Protein AF-A0A9D4MGV6-F1 (afdb_monomer)

pLDDT: mean 70.55, std 18.0, range [31.19, 94.94]

Structure (mmCIF, N/CA/C/O backbone):
data_AF-A0A9D4MGV6-F1
#
_entry.id   AF-A0A9D4MGV6-F1
#
loop_
_atom_site.group_PDB
_atom_site.id
_atom_site.type_symbol
_atom_site.label_atom_id
_atom_site.label_alt_id
_atom_site.label_comp_id
_atom_site.label_asym_id
_atom_site.label_entity_id
_atom_site.label_seq_id
_atom_site.pdbx_PDB_ins_code
_atom_site.Cartn_x
_atom_site.Cartn_y
_atom_site.Cartn_z
_atom_site.occupancy
_atom_site.B_iso_or_equiv
_atom_site.auth_seq_id
_atom_site.auth_comp_id
_atom_site.auth_asym_id
_atom_site.auth_atom_id
_atom_site.pdbx_PDB_model_num
ATOM 1 N N . MET A 1 1 ? -5.895 -4.744 8.479 1.00 83.25 1 MET A N 1
ATOM 2 C CA . MET A 1 1 ? -5.224 -5.079 7.199 1.00 83.25 1 MET A CA 1
ATOM 3 C C . MET A 1 1 ? -6.054 -5.942 6.259 1.00 83.25 1 MET A C 1
ATOM 5 O O . MET A 1 1 ? -6.381 -5.429 5.203 1.00 83.25 1 MET A O 1
ATOM 9 N N . LYS A 1 2 ? -6.455 -7.181 6.602 1.00 88.44 2 LYS A N 1
ATOM 10 C CA . LYS A 1 2 ? -7.258 -8.040 5.694 1.00 88.44 2 LYS A CA 1
ATOM 11 C C . LYS A 1 2 ? -8.475 -7.319 5.088 1.00 88.44 2 LYS A C 1
ATOM 13 O O . LYS A 1 2 ? -8.672 -7.366 3.886 1.00 88.44 2 LYS A O 1
ATOM 18 N N . ASN A 1 3 ? -9.222 -6.587 5.915 1.00 90.06 3 ASN A N 1
ATOM 19 C CA . ASN A 1 3 ? -10.383 -5.804 5.486 1.00 90.06 3 ASN A CA 1
ATOM 20 C C . ASN A 1 3 ? -10.059 -4.737 4.421 1.00 90.06 3 ASN A C 1
ATOM 22 O O . ASN A 1 3 ? -10.822 -4.549 3.489 1.00 90.06 3 ASN A O 1
ATOM 26 N N . ILE A 1 4 ? -8.911 -4.067 4.545 1.00 90.00 4 ILE A N 1
ATOM 27 C CA . ILE A 1 4 ? -8.467 -3.021 3.610 1.00 90.00 4 ILE A CA 1
ATOM 28 C C . ILE A 1 4 ? -8.072 -3.632 2.268 1.00 90.00 4 ILE A C 1
ATOM 30 O O . ILE A 1 4 ? -8.418 -3.100 1.223 1.00 90.00 4 ILE A O 1
ATOM 34 N N . VAL A 1 5 ? -7.380 -4.775 2.295 1.00 89.50 5 VAL A N 1
ATOM 35 C CA . VAL A 1 5 ? -7.014 -5.502 1.071 1.00 89.50 5 VAL A CA 1
ATOM 36 C C . VAL A 1 5 ? -8.263 -5.949 0.312 1.00 89.50 5 VAL A C 1
ATOM 38 O O . VAL A 1 5 ? -8.299 -5.848 -0.908 1.00 89.50 5 VAL A O 1
ATOM 41 N N . LEU A 1 6 ? -9.296 -6.399 1.028 1.00 90.19 6 LEU A N 1
ATOM 42 C CA . LEU A 1 6 ? -10.570 -6.785 0.420 1.00 90.19 6 LEU A CA 1
ATOM 43 C C . LEU A 1 6 ? -11.286 -5.579 -0.195 1.00 90.19 6 LEU A C 1
ATOM 45 O O . LEU A 1 6 ? -11.680 -5.651 -1.352 1.00 90.19 6 LEU A O 1
ATOM 49 N N . TRP A 1 7 ? -11.329 -4.445 0.511 1.00 89.12 7 TRP A N 1
ATOM 50 C CA . TRP A 1 7 ? -11.841 -3.187 -0.038 1.00 89.12 7 TRP A CA 1
ATOM 51 C C . TRP A 1 7 ? -11.097 -2.728 -1.299 1.00 89.12 7 TRP A C 1
ATOM 53 O O . TRP A 1 7 ? -11.722 -2.257 -2.248 1.00 89.12 7 TRP A O 1
ATOM 63 N N . LEU A 1 8 ? -9.771 -2.867 -1.337 1.00 90.25 8 LEU A N 1
ATOM 64 C CA . LEU A 1 8 ? -8.985 -2.552 -2.531 1.00 90.25 8 LEU A CA 1
ATOM 65 C C . LEU A 1 8 ? -9.336 -3.476 -3.697 1.00 90.25 8 LEU A C 1
ATOM 67 O O . LEU A 1 8 ? -9.525 -2.992 -4.810 1.00 90.25 8 LEU A O 1
ATOM 71 N N . ALA A 1 9 ? -9.422 -4.782 -3.443 1.00 89.06 9 ALA A N 1
ATOM 72 C CA . ALA A 1 9 ? -9.726 -5.780 -4.464 1.00 89.06 9 ALA A CA 1
ATOM 73 C C . ALA A 1 9 ? -11.148 -5.640 -5.027 1.00 89.06 9 ALA A C 1
ATOM 75 O O . ALA A 1 9 ? -11.365 -5.921 -6.199 1.00 89.06 9 ALA A O 1
ATOM 76 N N . GLU A 1 10 ? -12.104 -5.202 -4.211 1.00 87.44 10 GLU A N 1
ATOM 77 C CA . GLU A 1 10 ? -13.498 -5.028 -4.623 1.00 87.44 10 GLU A CA 1
ATOM 78 C C . GLU A 1 10 ? -13.711 -3.757 -5.456 1.00 87.44 10 GLU A C 1
ATOM 80 O O . GLU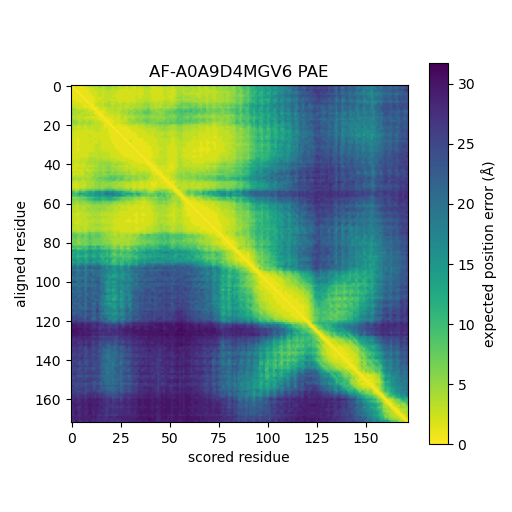 A 1 10 ? -14.436 -3.777 -6.447 1.00 87.44 10 GLU A O 1
ATOM 85 N N . ASN A 1 11 ? -13.035 -2.659 -5.103 1.00 86.44 11 ASN A N 1
ATOM 86 C CA . ASN A 1 11 ? -13.198 -1.375 -5.793 1.00 86.44 11 ASN A CA 1
ATOM 87 C C . ASN A 1 11 ? -12.374 -1.240 -7.082 1.00 86.44 11 ASN A C 1
ATOM 89 O O . ASN A 1 11 ? -12.546 -0.267 -7.816 1.00 86.44 11 ASN A O 1
ATOM 93 N N . ASN A 1 12 ? -11.460 -2.171 -7.363 1.00 89.38 12 ASN A N 1
ATOM 94 C CA . ASN A 1 12 ? -10.532 -2.065 -8.485 1.00 89.38 12 ASN A CA 1
ATOM 95 C C . ASN A 1 12 ? -10.566 -3.316 -9.361 1.00 89.38 12 ASN A C 1
ATOM 97 O O . ASN A 1 12 ? -10.705 -4.438 -8.883 1.00 89.38 12 ASN A O 1
ATOM 101 N N . GLN A 1 13 ? -10.387 -3.132 -10.669 1.00 87.44 13 GLN A N 1
ATOM 102 C CA . GLN A 1 13 ? -10.331 -4.256 -11.601 1.00 87.44 13 GLN A CA 1
ATOM 103 C C . GLN A 1 13 ? -9.075 -5.102 -11.368 1.00 87.44 13 GLN A C 1
ATOM 105 O O . GLN A 1 13 ? -7.981 -4.572 -11.168 1.00 87.44 13 GLN A O 1
ATOM 110 N N . SER A 1 14 ? -9.221 -6.425 -11.487 1.00 84.94 14 SER A N 1
ATOM 111 C CA . SER A 1 14 ? -8.122 -7.391 -11.341 1.00 84.94 14 SER A CA 1
ATOM 112 C C . SER A 1 14 ? -6.935 -7.096 -12.270 1.00 84.94 14 SER A C 1
ATOM 114 O O . SER A 1 14 ? -5.787 -7.314 -11.893 1.00 84.94 14 SER A O 1
ATOM 116 N N . SER A 1 15 ? -7.198 -6.533 -13.452 1.00 83.50 15 SER A N 1
ATOM 117 C CA . SER A 1 15 ? -6.199 -6.131 -14.450 1.00 83.50 15 SER A CA 1
ATOM 118 C C . SER A 1 15 ? -5.208 -5.072 -13.955 1.00 83.50 15 SER A C 1
ATOM 120 O O . SER A 1 15 ? -4.099 -4.986 -14.485 1.00 83.50 15 SER A O 1
ATOM 122 N N . PHE A 1 16 ? -5.560 -4.287 -12.932 1.00 80.88 16 PHE A N 1
ATOM 123 C CA . PHE A 1 16 ? -4.661 -3.285 -12.362 1.00 80.88 16 PHE A CA 1
ATOM 124 C C . PHE A 1 16 ? -3.713 -3.851 -11.294 1.00 80.88 16 PHE A C 1
ATOM 126 O O . PHE A 1 16 ? -2.735 -3.190 -10.921 1.00 80.88 16 PHE A O 1
ATOM 133 N N . PHE A 1 17 ? -3.947 -5.077 -10.820 1.00 83.19 17 PHE A N 1
ATOM 134 C CA . PHE A 1 17 ? -3.084 -5.759 -9.858 1.00 83.19 17 PHE A CA 1
ATOM 135 C C . PHE A 1 17 ? -2.003 -6.552 -10.592 1.00 83.19 17 PHE A C 1
ATOM 137 O O . PHE A 1 17 ? -2.168 -7.722 -10.927 1.00 83.19 17 PHE A O 1
ATOM 144 N N . HIS A 1 18 ? -0.864 -5.910 -10.833 1.00 81.44 18 HIS A N 1
ATOM 145 C CA . HIS A 1 18 ? 0.298 -6.544 -11.441 1.00 81.44 18 HIS A CA 1
ATOM 146 C C . HIS A 1 18 ? 1.578 -6.149 -10.699 1.00 81.44 18 HIS A C 1
ATOM 148 O O . HIS A 1 18 ? 1.616 -5.191 -9.931 1.00 81.44 18 HIS A O 1
ATOM 154 N N . SER A 1 19 ? 2.672 -6.866 -10.950 1.00 76.50 19 SER A N 1
ATOM 155 C CA . SER A 1 19 ? 3.957 -6.670 -10.259 1.00 76.50 19 SER A CA 1
ATOM 156 C C . SER A 1 19 ? 4.434 -5.211 -10.254 1.00 76.50 19 SER A C 1
ATOM 158 O O . SER A 1 19 ? 4.821 -4.668 -9.222 1.00 76.50 19 SER A O 1
ATOM 160 N N . GLY A 1 20 ? 4.326 -4.543 -11.405 1.00 72.31 20 GLY A N 1
ATOM 161 C CA . GLY A 1 20 ? 4.700 -3.138 -11.568 1.00 72.31 20 GLY A CA 1
ATOM 162 C C . GLY A 1 20 ? 3.845 -2.111 -10.810 1.00 72.31 20 GLY A C 1
ATOM 163 O O . GLY A 1 20 ? 4.262 -0.959 -10.752 1.00 72.31 20 GLY A O 1
ATOM 164 N N . SER A 1 21 ? 2.683 -2.482 -10.260 1.00 78.75 21 SER A N 1
ATOM 165 C CA . SER A 1 21 ? 1.804 -1.598 -9.476 1.00 78.75 21 SER A CA 1
ATOM 166 C C . SER A 1 21 ? 1.834 -1.904 -7.974 1.00 78.75 21 SER A C 1
ATOM 168 O O . SER A 1 21 ? 1.148 -1.241 -7.202 1.00 78.75 21 SER A O 1
ATOM 170 N N . LEU A 1 22 ? 2.678 -2.843 -7.523 1.00 81.50 22 LEU A N 1
ATOM 171 C CA . LEU A 1 22 ? 2.770 -3.257 -6.117 1.00 81.50 22 LEU A CA 1
ATOM 172 C C . LEU A 1 22 ? 2.948 -2.077 -5.149 1.00 81.50 22 LEU A C 1
ATOM 174 O O . LEU A 1 22 ? 2.224 -1.977 -4.165 1.00 81.50 22 LEU A O 1
ATOM 178 N N . PHE A 1 23 ? 3.891 -1.171 -5.426 1.00 80.25 23 PHE A N 1
ATOM 179 C CA . PHE A 1 23 ? 4.135 -0.017 -4.553 1.00 80.25 23 PHE A CA 1
ATOM 180 C C . PHE A 1 23 ? 2.966 0.960 -4.519 1.00 80.25 23 PHE A C 1
ATOM 182 O O . PHE A 1 23 ? 2.682 1.513 -3.462 1.00 80.25 23 PHE A O 1
ATOM 189 N N . HIS A 1 24 ? 2.276 1.139 -5.646 1.00 84.56 24 HIS A N 1
ATOM 190 C CA . HIS A 1 24 ? 1.068 1.950 -5.695 1.00 84.56 24 HIS A CA 1
ATOM 191 C C . HIS A 1 24 ? -0.013 1.343 -4.793 1.00 84.56 24 HIS A C 1
ATOM 193 O O . HIS A 1 24 ? -0.503 2.022 -3.903 1.00 84.56 24 HIS A O 1
ATOM 199 N N . TRP A 1 25 ? -0.290 0.042 -4.912 1.00 87.94 25 TRP A N 1
ATOM 200 C CA . TRP A 1 25 ? -1.304 -0.621 -4.084 1.00 87.94 25 TRP A CA 1
ATOM 201 C C . TRP A 1 25 ? -0.946 -0.699 -2.600 1.00 87.94 25 TRP A C 1
ATOM 203 O O . TRP A 1 25 ? -1.827 -0.605 -1.746 1.00 87.94 25 TRP A O 1
ATOM 213 N N . LEU A 1 26 ? 0.341 -0.839 -2.272 1.00 88.00 26 LEU A N 1
ATOM 214 C CA . LEU A 1 26 ? 0.810 -0.716 -0.892 1.00 88.00 26 LEU A CA 1
ATOM 215 C C . LEU A 1 26 ? 0.561 0.694 -0.353 1.00 88.00 26 LEU A C 1
ATOM 217 O O . LEU A 1 26 ? 0.086 0.831 0.771 1.00 88.00 26 LEU A O 1
ATOM 221 N N . HIS A 1 27 ? 0.845 1.722 -1.152 1.00 88.69 27 HIS A N 1
ATOM 222 C CA . HIS A 1 27 ? 0.595 3.109 -0.781 1.00 88.69 27 HIS A CA 1
ATOM 223 C C . HIS A 1 27 ? -0.904 3.384 -0.590 1.00 88.69 27 HIS A C 1
ATOM 225 O O . HIS A 1 27 ? -1.286 3.904 0.453 1.00 88.69 27 HIS A O 1
ATOM 231 N N . GLU A 1 28 ? -1.759 2.958 -1.524 1.00 90.81 28 GLU A N 1
ATOM 232 C CA . GLU A 1 28 ? -3.222 3.075 -1.407 1.00 90.81 28 GLU A CA 1
ATOM 233 C C . GLU A 1 28 ? -3.756 2.357 -0.160 1.00 90.81 28 GLU A C 1
ATOM 235 O O . GLU A 1 28 ? -4.558 2.899 0.597 1.00 90.81 28 GLU A O 1
ATOM 240 N N . GLY A 1 29 ? -3.268 1.146 0.122 1.00 92.69 29 GLY A N 1
ATOM 241 C CA . GLY A 1 29 ? -3.662 0.410 1.324 1.00 92.69 29 GLY A CA 1
ATOM 242 C C . GLY A 1 29 ? -3.250 1.109 2.621 1.00 92.69 29 GLY A C 1
ATOM 243 O O . GLY A 1 29 ? -4.010 1.100 3.593 1.00 92.69 29 GLY A O 1
ATOM 244 N N . LEU A 1 30 ? -2.064 1.724 2.647 1.00 92.75 30 LEU A N 1
ATOM 245 C CA . LEU A 1 30 ? -1.614 2.538 3.776 1.00 92.75 30 LEU A CA 1
ATOM 246 C C . LEU A 1 30 ? -2.441 3.818 3.914 1.00 92.75 30 LEU A C 1
ATOM 248 O O . LEU A 1 30 ? -2.768 4.190 5.039 1.00 92.75 30 LEU A O 1
ATOM 252 N N . ASP A 1 31 ? -2.840 4.448 2.811 1.00 93.75 31 ASP A N 1
ATOM 253 C CA . ASP A 1 31 ? -3.666 5.652 2.847 1.00 93.75 31 ASP A CA 1
ATOM 254 C C . ASP A 1 31 ? -5.084 5.376 3.365 1.00 93.75 31 ASP A C 1
ATOM 256 O O . ASP A 1 31 ? -5.579 6.079 4.252 1.00 93.75 31 ASP A O 1
ATOM 260 N N . ILE A 1 32 ? -5.708 4.283 2.909 1.00 93.12 32 ILE A N 1
ATOM 261 C CA . ILE A 1 32 ? -6.995 3.818 3.443 1.00 93.12 32 ILE A CA 1
ATOM 262 C C . ILE A 1 32 ? -6.867 3.538 4.943 1.00 93.12 32 ILE A C 1
ATOM 264 O O . ILE A 1 32 ? -7.726 3.948 5.725 1.00 93.12 32 ILE A O 1
ATOM 268 N N . LEU A 1 33 ? -5.787 2.874 5.373 1.00 93.81 33 LEU A N 1
ATOM 269 C CA . LEU A 1 33 ? -5.542 2.605 6.791 1.00 93.81 33 LEU A CA 1
ATOM 270 C C . LEU A 1 33 ? -5.386 3.901 7.593 1.00 93.81 33 LEU A C 1
ATOM 272 O O . LEU A 1 33 ? -5.992 4.040 8.656 1.00 93.81 33 LEU A O 1
ATOM 276 N N . ARG A 1 34 ? -4.590 4.847 7.089 1.00 94.94 34 ARG A N 1
ATOM 277 C CA . ARG A 1 34 ? -4.356 6.153 7.712 1.00 94.94 34 ARG A CA 1
ATOM 278 C C . ARG A 1 34 ? -5.667 6.908 7.885 1.00 94.94 34 ARG A C 1
ATOM 280 O O . ARG A 1 34 ? -5.952 7.394 8.980 1.00 94.94 34 ARG A O 1
ATOM 287 N N . THR A 1 35 ? -6.472 6.970 6.831 1.00 93.94 35 THR A N 1
ATOM 288 C CA . THR A 1 35 ? -7.778 7.635 6.829 1.00 93.94 35 THR A CA 1
ATOM 289 C C . THR A 1 35 ? -8.736 6.965 7.806 1.00 93.94 35 THR A C 1
ATOM 291 O O . THR A 1 35 ? -9.364 7.649 8.614 1.00 93.94 35 THR A O 1
ATOM 294 N N . ALA A 1 36 ? -8.788 5.633 7.812 1.00 92.62 36 ALA A N 1
ATOM 295 C CA . ALA A 1 36 ? -9.635 4.870 8.720 1.00 92.62 36 ALA A CA 1
ATOM 296 C C . ALA A 1 36 ? -9.277 5.105 10.194 1.00 92.62 36 ALA A C 1
ATOM 298 O O . ALA A 1 36 ? -10.154 5.346 11.022 1.00 92.62 36 ALA A O 1
ATOM 299 N N . ILE A 1 37 ? -7.984 5.100 10.532 1.00 93.06 37 ILE A N 1
ATOM 300 C CA . ILE A 1 37 ? -7.523 5.390 11.895 1.00 93.06 37 ILE A CA 1
ATOM 301 C C . ILE A 1 37 ? -7.816 6.847 12.256 1.00 93.06 37 ILE A C 1
ATOM 303 O O . ILE A 1 37 ? -8.300 7.108 13.353 1.00 93.06 37 ILE A O 1
ATOM 307 N N . SER A 1 38 ? -7.582 7.792 11.344 1.00 92.12 38 SER A N 1
ATOM 308 C CA . SER A 1 38 ? -7.811 9.227 11.582 1.00 92.12 38 SER A CA 1
ATOM 309 C C . SER A 1 38 ? -9.285 9.536 11.857 1.00 92.12 38 SER A C 1
ATOM 311 O O . SER A 1 38 ? -9.604 10.292 12.769 1.00 92.12 38 SER A O 1
ATOM 313 N N . THR A 1 39 ? -10.187 8.897 11.114 1.00 91.75 39 THR A N 1
ATOM 314 C CA . THR A 1 39 ? -11.644 9.059 11.246 1.00 91.75 39 THR A CA 1
ATOM 315 C C . THR A 1 39 ? -12.268 8.135 12.295 1.00 91.75 39 THR A C 1
ATOM 317 O O . THR A 1 39 ? -13.449 8.276 12.603 1.00 91.75 39 THR A O 1
ATOM 320 N N . ARG A 1 40 ? -11.495 7.192 12.856 1.00 90.19 40 ARG A N 1
ATOM 321 C CA . ARG A 1 40 ? -11.980 6.061 13.673 1.00 90.19 40 ARG A CA 1
ATOM 322 C C . ARG A 1 40 ? -13.080 5.250 12.985 1.00 90.19 40 ARG A C 1
ATOM 324 O O . ARG A 1 40 ? -13.966 4.703 13.644 1.00 90.19 40 ARG A O 1
ATOM 331 N N . GLN A 1 41 ? -13.028 5.164 11.661 1.00 91.00 41 GLN A N 1
ATOM 332 C CA . GLN A 1 41 ? -14.014 4.459 10.855 1.00 91.00 41 GLN A CA 1
ATOM 333 C C . GLN A 1 41 ? -13.325 3.459 9.936 1.00 91.00 41 GLN A C 1
ATOM 335 O O . GLN A 1 41 ? -12.607 3.819 9.011 1.00 91.00 41 GLN A O 1
ATOM 340 N N . LEU A 1 42 ? -13.567 2.174 10.188 1.00 91.31 42 LEU A N 1
ATOM 341 C CA . LEU A 1 42 ? -13.208 1.095 9.278 1.00 91.31 42 LEU A CA 1
ATOM 342 C C . LEU A 1 42 ? -14.379 0.126 9.170 1.00 91.31 42 LEU A C 1
ATOM 344 O O . LEU A 1 42 ? -14.511 -0.798 9.970 1.00 91.31 42 LEU A O 1
ATOM 348 N N . HIS A 1 43 ? -15.219 0.331 8.166 1.00 89.19 43 HIS A N 1
ATOM 349 C CA . HIS A 1 43 ? -16.368 -0.528 7.914 1.00 89.19 43 HIS A CA 1
ATOM 350 C C . HIS A 1 43 ? -15.925 -1.924 7.480 1.00 89.19 43 HIS A C 1
ATOM 352 O O . HIS A 1 43 ? -15.066 -2.076 6.602 1.00 89.19 43 HIS A O 1
ATOM 358 N N . TYR A 1 44 ? -16.482 -2.952 8.114 1.00 90.25 44 TYR A N 1
ATOM 359 C CA . TYR A 1 44 ? -16.223 -4.337 7.751 1.00 90.25 44 TYR A CA 1
ATOM 360 C C . TYR A 1 44 ? -16.750 -4.606 6.342 1.00 90.25 44 TYR A C 1
ATOM 362 O O . TYR A 1 44 ? -17.891 -4.288 6.037 1.00 90.25 44 TYR A O 1
ATOM 370 N N . TYR A 1 45 ? -15.926 -5.208 5.488 1.00 85.44 45 TYR A N 1
ATOM 371 C CA . TYR A 1 45 ? -16.231 -5.319 4.062 1.00 85.44 45 TYR A CA 1
ATOM 372 C C . TYR A 1 45 ? -17.514 -6.128 3.784 1.00 85.44 45 TYR A C 1
ATOM 374 O O . TYR A 1 45 ? -18.266 -5.775 2.889 1.00 85.44 45 TYR A O 1
ATOM 382 N N . MET A 1 46 ? -17.817 -7.169 4.579 1.00 86.69 46 MET A N 1
ATOM 383 C CA . MET A 1 46 ? -19.058 -7.951 4.399 1.00 86.69 46 MET A CA 1
ATOM 384 C C . MET A 1 46 ? -20.283 -7.321 5.064 1.00 86.69 46 MET A C 1
ATOM 386 O O . MET A 1 46 ? -21.402 -7.709 4.748 1.00 86.69 46 MET A O 1
ATOM 390 N N . ILE A 1 47 ? -20.080 -6.450 6.056 1.00 89.94 47 ILE A N 1
ATOM 391 C CA . ILE A 1 47 ? -21.155 -5.858 6.864 1.00 89.94 47 ILE A CA 1
ATOM 392 C C . ILE A 1 47 ? -20.805 -4.379 7.055 1.00 89.94 47 ILE A C 1
ATOM 394 O O . ILE A 1 47 ? -20.163 -4.036 8.056 1.00 89.94 47 ILE A O 1
ATOM 398 N N . PRO A 1 48 ? -21.162 -3.509 6.093 1.00 83.94 48 PRO A N 1
ATOM 399 C CA . PRO A 1 48 ? -20.756 -2.107 6.093 1.00 83.94 48 PRO A CA 1
ATOM 400 C C . PRO A 1 48 ? -21.163 -1.351 7.361 1.00 83.94 48 PRO A C 1
ATOM 402 O O . PRO A 1 48 ? -20.459 -0.451 7.804 1.00 83.94 48 PRO A O 1
ATOM 405 N N . GLU A 1 49 ? -22.254 -1.737 8.015 1.00 88.31 49 GLU A N 1
ATOM 406 C CA . GLU A 1 49 ? -22.732 -1.118 9.254 1.00 88.31 49 GLU A CA 1
ATOM 407 C C . GLU A 1 49 ? -21.775 -1.357 10.431 1.00 88.31 49 GLU A C 1
ATOM 409 O O . GLU A 1 49 ? -21.736 -0.574 11.383 1.00 88.31 49 GLU A O 1
ATOM 414 N N . ARG A 1 50 ? -20.967 -2.421 10.376 1.00 89.44 50 ARG A N 1
ATOM 415 C CA . ARG A 1 50 ? -20.031 -2.769 11.441 1.00 89.44 50 ARG A CA 1
ATOM 416 C C . ARG A 1 50 ? -18.734 -1.979 11.298 1.00 89.44 50 ARG A C 1
ATOM 418 O O . ARG A 1 50 ? -17.890 -2.294 10.462 1.00 89.44 50 ARG A O 1
ATOM 425 N N . ASN A 1 51 ? -18.528 -1.002 12.177 1.00 90.25 51 ASN A N 1
ATOM 426 C CA . ASN A 1 51 ? -17.255 -0.294 12.286 1.00 90.25 51 ASN A CA 1
ATOM 427 C C . ASN A 1 51 ? -16.262 -1.075 13.165 1.00 90.25 51 ASN A C 1
ATOM 429 O O . ASN A 1 51 ? -16.402 -1.132 14.384 1.00 90.25 51 ASN A O 1
ATOM 433 N N . LEU A 1 52 ? -15.212 -1.619 12.553 1.00 88.56 52 LEU A N 1
ATOM 434 C CA . LEU A 1 52 ? -14.153 -2.372 13.231 1.00 88.56 52 LEU A CA 1
ATOM 435 C C . LEU A 1 52 ? -13.315 -1.525 14.197 1.00 88.56 52 LEU A C 1
ATOM 437 O O . LEU A 1 52 ? -12.653 -2.080 15.069 1.00 88.56 52 LEU A O 1
ATOM 441 N N . LEU A 1 53 ? -13.305 -0.201 14.031 1.00 88.56 53 LEU A N 1
ATOM 442 C CA . LEU A 1 53 ? -12.576 0.714 14.910 1.00 88.56 53 LEU A CA 1
ATOM 443 C C . LEU A 1 53 ? -13.456 1.311 16.013 1.00 88.56 53 LEU A C 1
ATOM 445 O O . LEU A 1 53 ? -12.909 1.855 16.970 1.00 88.56 53 LEU A O 1
ATOM 449 N N . ALA A 1 54 ? -14.785 1.172 15.936 1.00 82.44 54 ALA A N 1
ATOM 450 C CA . ALA A 1 54 ? -15.684 1.625 17.002 1.00 82.44 54 ALA A CA 1
ATOM 451 C C . ALA A 1 54 ? -15.494 0.8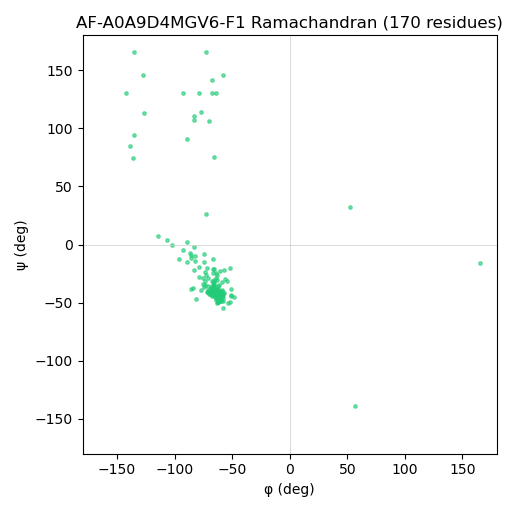17 18.293 1.00 82.44 54 ALA A C 1
ATOM 453 O O . ALA A 1 54 ? -15.565 1.373 19.382 1.00 82.44 54 ALA A O 1
ATOM 454 N N . GLU A 1 55 ? -15.212 -0.479 18.155 1.00 71.06 55 GLU A N 1
ATOM 455 C CA . GLU A 1 55 ? -14.918 -1.391 19.268 1.00 71.06 55 GLU A CA 1
ATOM 456 C C . GLU A 1 55 ? -13.444 -1.320 19.712 1.00 71.06 55 GLU A C 1
ATOM 458 O O . GLU A 1 55 ? -13.047 -2.014 20.644 1.00 71.06 55 GLU A O 1
ATOM 463 N N . SER A 1 56 ? -12.604 -0.515 19.047 1.00 73.31 56 SER A N 1
ATOM 464 C CA . SER A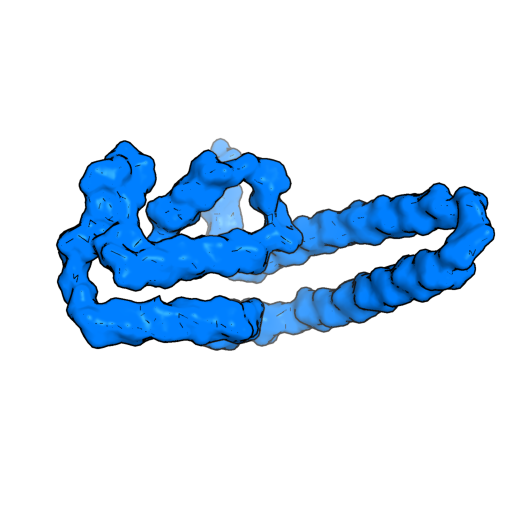 1 56 ? -11.183 -0.440 19.389 1.00 73.31 56 SER A CA 1
ATOM 465 C C . SER A 1 56 ? -10.953 0.439 20.618 1.00 73.31 56 SER A C 1
ATOM 467 O O . SER A 1 56 ? -11.376 1.592 20.660 1.00 73.31 56 SER A O 1
ATOM 469 N N . GLU A 1 57 ? -10.191 -0.068 21.590 1.00 73.44 57 GLU A N 1
ATOM 470 C CA . GLU A 1 57 ? -9.688 0.701 22.741 1.00 73.44 57 GLU A CA 1
ATOM 471 C C . GLU A 1 57 ? -8.568 1.686 22.347 1.00 73.44 57 GLU A C 1
ATOM 473 O O . GLU A 1 57 ? -7.699 2.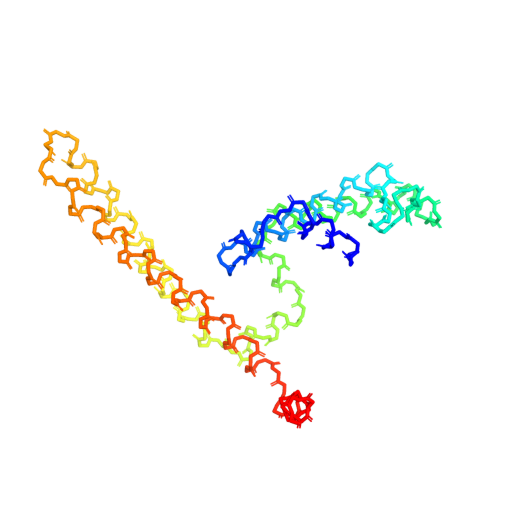025 23.151 1.00 73.44 57 GLU A O 1
ATOM 478 N N . LEU A 1 58 ? -8.542 2.133 21.086 1.00 81.25 58 LEU A N 1
ATOM 479 C CA . LEU A 1 58 ? -7.504 3.020 20.590 1.00 81.25 58 LEU A CA 1
ATOM 480 C C . LEU A 1 58 ? -7.690 4.399 21.230 1.00 81.25 58 LEU A C 1
ATOM 482 O O . LEU A 1 58 ? -8.610 5.159 20.901 1.00 81.25 58 LEU A O 1
ATOM 486 N N . ASN A 1 59 ? -6.812 4.729 22.171 1.00 87.19 59 ASN A N 1
ATOM 487 C CA . ASN A 1 59 ? -6.822 6.045 22.788 1.00 87.19 59 ASN A CA 1
ATOM 488 C C . ASN A 1 59 ? -6.284 7.106 21.804 1.00 87.19 59 ASN A C 1
ATOM 490 O O . ASN A 1 59 ? -5.709 6.795 20.758 1.00 87.19 59 ASN A O 1
ATOM 494 N N . THR A 1 60 ? -6.503 8.384 22.111 1.00 88.44 60 THR A N 1
ATOM 495 C CA . THR A 1 60 ? -6.141 9.488 21.205 1.00 88.44 60 THR A CA 1
ATOM 496 C C . THR A 1 60 ? -4.636 9.570 20.941 1.00 88.44 60 THR A C 1
ATOM 498 O O . THR A 1 60 ? -4.226 9.860 19.819 1.00 88.44 60 THR A O 1
ATOM 501 N N . GLU A 1 61 ? -3.800 9.273 21.936 1.00 91.06 61 GLU A N 1
ATOM 502 C CA . GLU A 1 61 ? -2.341 9.287 21.779 1.00 91.06 61 GLU A CA 1
ATOM 503 C C . GLU A 1 61 ? -1.860 8.174 20.848 1.00 91.06 61 GLU A C 1
ATOM 505 O O . GLU A 1 61 ? -1.068 8.417 19.940 1.00 91.06 61 GLU A O 1
ATOM 510 N N . GLN A 1 62 ? -2.390 6.963 21.021 1.00 90.31 62 GLN A N 1
ATOM 511 C CA . GLN A 1 62 ? -2.137 5.835 20.135 1.00 90.31 62 GLN A CA 1
ATOM 512 C C . GLN A 1 62 ? -2.596 6.174 18.721 1.00 90.31 62 GLN A C 1
ATOM 514 O O . GLN A 1 62 ? -1.831 5.993 17.783 1.00 90.31 62 GLN A O 1
ATOM 519 N N . GLN A 1 63 ? -3.802 6.716 18.553 1.00 90.94 63 GLN A N 1
ATOM 520 C CA . GLN A 1 63 ? -4.315 7.132 17.249 1.00 90.94 63 GLN A CA 1
ATOM 521 C C . GLN A 1 63 ? -3.346 8.079 16.529 1.00 90.94 63 GLN A C 1
ATOM 523 O O . GLN A 1 63 ? -2.985 7.829 15.379 1.00 90.94 63 GLN A O 1
ATOM 528 N N . LEU A 1 64 ? -2.886 9.128 17.216 1.00 93.19 64 LEU A N 1
ATOM 529 C CA . LEU A 1 64 ? -1.917 10.084 16.679 1.00 93.19 64 LEU A CA 1
ATOM 530 C C . LEU A 1 64 ? -0.589 9.413 16.329 1.00 93.19 64 LEU A C 1
ATOM 532 O O . LEU A 1 64 ? -0.043 9.664 15.254 1.00 93.19 64 LEU A O 1
ATOM 536 N N . LEU A 1 65 ? -0.091 8.538 17.205 1.00 94.44 65 LEU A N 1
ATOM 537 C CA . LEU A 1 65 ? 1.134 7.783 16.969 1.00 94.44 65 LEU A CA 1
ATOM 538 C C . LEU A 1 65 ? 1.014 6.917 15.711 1.00 94.44 65 LEU A C 1
ATOM 540 O O . LEU A 1 65 ? 1.877 6.989 14.844 1.00 94.44 65 LEU A O 1
ATOM 544 N N . TRP A 1 66 ? -0.071 6.155 15.570 1.00 92.44 66 TRP A N 1
ATOM 545 C CA . TRP A 1 66 ? -0.311 5.293 14.413 1.00 92.44 66 TRP A CA 1
ATOM 546 C C . TRP A 1 66 ? -0.423 6.091 13.112 1.00 92.44 66 TRP A C 1
ATOM 548 O O . TRP A 1 66 ? 0.208 5.727 12.121 1.00 92.44 66 TRP A O 1
ATOM 558 N N . VAL A 1 67 ? -1.177 7.196 13.107 1.00 94.50 67 VAL A N 1
ATOM 559 C CA . VAL A 1 67 ? -1.298 8.077 11.932 1.00 94.50 67 VAL A CA 1
ATOM 560 C C . VAL A 1 67 ? 0.062 8.645 11.537 1.00 94.50 67 VAL A C 1
ATOM 562 O O . VAL A 1 67 ? 0.414 8.633 10.355 1.00 94.50 67 VAL A O 1
ATOM 565 N N . ARG A 1 68 ? 0.850 9.096 12.518 1.00 94.31 68 ARG A N 1
ATOM 566 C CA . ARG A 1 68 ? 2.202 9.602 12.285 1.00 94.31 68 ARG A CA 1
ATOM 567 C C . ARG A 1 68 ? 3.113 8.517 11.718 1.00 94.31 68 ARG A C 1
ATOM 569 O O . ARG A 1 68 ? 3.728 8.747 10.685 1.00 94.31 68 ARG A O 1
ATOM 576 N N . THR A 1 69 ? 3.147 7.334 12.329 1.00 92.06 69 THR A N 1
ATOM 577 C CA . THR A 1 69 ? 3.958 6.210 11.846 1.00 92.06 69 THR A CA 1
ATOM 578 C C . THR A 1 69 ? 3.594 5.841 10.414 1.00 92.06 69 THR A C 1
ATOM 580 O O . THR A 1 69 ? 4.483 5.707 9.584 1.00 92.06 69 THR A O 1
ATOM 583 N N . ILE A 1 70 ? 2.306 5.727 10.081 1.00 92.31 70 ILE A N 1
ATOM 584 C CA . ILE A 1 70 ? 1.886 5.402 8.710 1.00 92.31 70 ILE A CA 1
ATOM 585 C C . ILE A 1 70 ? 2.310 6.502 7.732 1.00 92.31 70 ILE A C 1
ATOM 587 O O . ILE A 1 70 ? 2.792 6.194 6.647 1.00 92.31 70 ILE A O 1
ATOM 591 N N . THR A 1 71 ? 2.184 7.770 8.124 1.00 93.31 71 THR A N 1
ATOM 592 C CA . THR A 1 71 ? 2.605 8.905 7.290 1.00 93.31 71 THR A CA 1
ATOM 593 C C . THR A 1 71 ? 4.110 8.865 7.021 1.00 93.31 71 THR A C 1
ATOM 595 O O . THR A 1 71 ? 4.516 8.934 5.867 1.00 93.31 71 THR A O 1
ATOM 598 N N . GLU A 1 72 ? 4.928 8.637 8.050 1.00 90.44 72 GLU A N 1
ATOM 599 C CA . GLU A 1 72 ? 6.380 8.465 7.908 1.00 90.44 72 GLU A CA 1
ATOM 600 C C . GLU A 1 72 ? 6.719 7.276 6.986 1.00 90.44 72 GLU A C 1
ATOM 602 O O . GLU A 1 72 ? 7.579 7.384 6.112 1.00 90.44 72 GLU A O 1
ATOM 607 N N . MET A 1 73 ? 6.002 6.149 7.107 1.00 87.94 73 MET A N 1
ATOM 608 C CA . MET A 1 73 ? 6.181 4.994 6.213 1.00 87.94 73 MET A CA 1
ATOM 609 C C . MET A 1 73 ? 5.847 5.324 4.750 1.00 87.94 73 MET A C 1
ATOM 611 O O . MET A 1 73 ? 6.522 4.831 3.845 1.00 87.94 73 MET A O 1
ATOM 615 N N . MET A 1 74 ? 4.811 6.130 4.508 1.00 87.69 74 MET A N 1
ATOM 616 C CA . MET A 1 74 ? 4.417 6.560 3.163 1.00 87.69 74 MET A CA 1
ATOM 617 C C . MET A 1 74 ? 5.437 7.538 2.563 1.00 87.69 74 MET A C 1
ATOM 619 O O . MET A 1 74 ? 5.811 7.378 1.402 1.00 87.69 74 MET A O 1
ATOM 623 N N . GLU A 1 75 ? 5.941 8.495 3.349 1.00 86.62 75 GLU A N 1
ATOM 624 C CA . GLU A 1 75 ? 6.947 9.480 2.919 1.00 86.62 75 GLU A CA 1
ATOM 625 C C . GLU A 1 75 ? 8.305 8.841 2.592 1.00 86.62 75 GLU A C 1
ATOM 627 O O . GLU A 1 75 ? 8.968 9.216 1.624 1.00 86.62 75 GLU A O 1
ATOM 632 N N . GLU A 1 76 ? 8.721 7.835 3.360 1.00 80.81 76 GLU A N 1
ATOM 633 C CA . GLU A 1 76 ? 9.948 7.081 3.084 1.00 80.81 76 GLU A CA 1
ATOM 634 C C . GLU A 1 76 ? 9.837 6.157 1.863 1.00 80.81 76 GLU A C 1
ATOM 636 O O . GLU A 1 76 ? 10.854 5.728 1.295 1.00 80.81 76 GLU A O 1
ATOM 641 N N . GLY A 1 77 ? 8.606 5.828 1.467 1.00 76.62 77 GLY A N 1
ATOM 642 C CA . GLY A 1 77 ? 8.304 4.964 0.339 1.00 76.62 77 GLY A CA 1
ATOM 643 C C . GLY A 1 77 ? 8.962 3.580 0.469 1.00 76.62 77 GLY A C 1
ATOM 644 O O . GLY A 1 77 ? 9.024 3.009 1.559 1.00 76.62 77 GLY A O 1
ATOM 645 N N . PRO A 1 78 ? 9.512 3.008 -0.620 1.00 71.75 78 PRO A N 1
ATOM 646 C CA . PRO A 1 78 ? 10.094 1.662 -0.615 1.00 71.75 78 PRO A CA 1
ATOM 647 C C . PRO A 1 78 ? 11.214 1.438 0.411 1.00 71.75 78 PRO A C 1
ATOM 649 O O . PRO A 1 78 ? 11.489 0.296 0.781 1.00 71.75 78 PRO A O 1
ATOM 652 N N . ARG A 1 79 ? 11.871 2.509 0.882 1.00 72.38 79 ARG A N 1
ATOM 653 C CA . ARG A 1 79 ? 12.968 2.421 1.859 1.00 72.38 79 ARG A CA 1
ATOM 654 C C . ARG A 1 79 ? 12.505 1.846 3.191 1.00 72.38 79 ARG A C 1
ATOM 656 O O . ARG A 1 79 ? 13.303 1.203 3.870 1.00 72.38 79 ARG A O 1
ATOM 663 N N . VAL A 1 80 ? 11.223 1.997 3.525 1.00 74.31 80 VAL A N 1
ATOM 664 C CA . VAL A 1 80 ? 10.636 1.436 4.745 1.00 74.31 80 VAL A CA 1
ATOM 665 C C . VAL A 1 80 ? 10.786 -0.086 4.807 1.00 74.31 80 VAL A C 1
ATOM 667 O O . VAL A 1 80 ? 10.996 -0.649 5.881 1.00 74.31 80 VAL A O 1
ATOM 670 N N . LEU A 1 81 ? 10.770 -0.765 3.652 1.00 71.75 81 LEU A N 1
ATOM 671 C CA . LEU A 1 81 ? 10.919 -2.217 3.579 1.00 71.75 81 LEU A CA 1
ATOM 672 C C . LEU A 1 81 ? 12.292 -2.668 4.083 1.00 71.75 81 LEU A C 1
ATOM 674 O O . LEU A 1 81 ? 12.401 -3.739 4.666 1.00 71.75 81 LEU A O 1
ATOM 678 N N . LEU A 1 82 ? 13.330 -1.835 3.957 1.00 69.94 82 LEU A N 1
ATOM 679 C CA . LEU A 1 82 ? 14.677 -2.147 4.448 1.00 69.94 82 LEU A CA 1
ATOM 680 C C . LEU A 1 82 ? 14.753 -2.222 5.979 1.00 69.94 82 LEU A C 1
ATOM 682 O O . LEU A 1 82 ? 15.664 -2.850 6.519 1.00 69.94 82 LEU A O 1
ATOM 686 N N . ARG A 1 83 ? 13.793 -1.613 6.685 1.00 72.94 83 ARG A N 1
ATOM 687 C CA . ARG A 1 83 ? 13.667 -1.709 8.147 1.00 72.94 83 ARG A CA 1
ATOM 688 C C . ARG A 1 83 ? 13.034 -3.026 8.587 1.00 72.94 83 ARG A C 1
ATOM 690 O O . ARG A 1 83 ? 13.178 -3.422 9.741 1.00 72.94 83 ARG A O 1
ATOM 697 N N . LEU A 1 84 ? 12.341 -3.721 7.684 1.00 74.75 84 LEU A N 1
ATOM 698 C CA . LEU A 1 84 ? 11.712 -5.000 7.981 1.00 74.75 84 LEU A CA 1
ATOM 699 C C . LEU A 1 84 ? 12.786 -6.088 8.003 1.00 74.75 84 LEU A C 1
ATOM 701 O O . LEU A 1 84 ? 13.357 -6.427 6.969 1.00 74.75 84 LEU A O 1
ATOM 705 N N . ASN A 1 85 ? 13.029 -6.683 9.175 1.00 71.12 85 ASN A N 1
ATOM 706 C CA . ASN A 1 85 ? 14.072 -7.700 9.362 1.00 71.12 85 ASN A CA 1
ATOM 707 C C . ASN A 1 85 ? 14.002 -8.843 8.341 1.00 71.12 85 ASN A C 1
ATOM 709 O O . ASN A 1 85 ? 15.040 -9.270 7.850 1.00 71.12 85 ASN A O 1
ATOM 713 N N . LYS A 1 86 ? 12.797 -9.294 7.970 1.00 68.44 86 LYS A N 1
ATOM 714 C CA . LYS A 1 86 ? 12.615 -10.338 6.948 1.00 68.44 86 LYS A CA 1
ATOM 715 C C . LYS A 1 86 ? 13.104 -9.899 5.568 1.00 68.44 86 LYS A C 1
ATOM 717 O O . LYS A 1 86 ? 13.782 -10.656 4.888 1.00 68.44 86 LYS A O 1
ATOM 722 N N . PHE A 1 87 ? 12.796 -8.666 5.172 1.00 65.38 87 PHE A N 1
ATOM 723 C CA . PHE A 1 87 ? 13.226 -8.124 3.886 1.00 65.38 87 PHE A CA 1
ATOM 724 C C . PHE A 1 87 ? 14.731 -7.851 3.888 1.00 65.38 87 PHE A C 1
ATOM 726 O O . PHE A 1 87 ? 15.433 -8.209 2.949 1.00 65.38 87 PHE A O 1
ATOM 733 N N . ARG A 1 88 ? 15.252 -7.314 4.995 1.00 64.88 88 ARG A N 1
ATOM 734 C CA . ARG A 1 88 ? 16.689 -7.131 5.208 1.00 64.88 88 ARG A CA 1
ATOM 735 C C . ARG A 1 88 ? 17.452 -8.457 5.129 1.00 64.88 88 ARG A C 1
ATOM 737 O O . ARG A 1 88 ? 18.492 -8.511 4.485 1.00 64.88 88 ARG A O 1
ATOM 744 N N . GLN A 1 89 ? 16.942 -9.520 5.748 1.00 67.88 89 GLN A N 1
ATOM 745 C CA . GLN A 1 89 ? 17.539 -10.857 5.681 1.00 67.88 89 GLN A CA 1
ATOM 746 C C . GLN A 1 89 ? 17.459 -11.453 4.274 1.00 67.88 89 GLN A C 1
ATOM 748 O O . GLN A 1 89 ? 18.449 -12.013 3.819 1.00 67.88 89 GLN A O 1
ATOM 753 N N . ALA A 1 90 ? 16.342 -11.278 3.563 1.00 64.31 90 ALA A N 1
ATOM 754 C CA . ALA A 1 90 ? 16.213 -11.715 2.173 1.00 64.31 90 ALA A CA 1
ATOM 755 C C . ALA A 1 90 ? 17.219 -11.005 1.250 1.00 64.31 90 ALA A C 1
ATOM 757 O O . ALA A 1 90 ? 17.859 -11.645 0.423 1.00 64.31 90 ALA A O 1
ATOM 758 N N . ILE A 1 91 ? 17.424 -9.699 1.446 1.00 63.03 91 ILE A N 1
ATOM 759 C CA . ILE A 1 91 ? 18.425 -8.903 0.724 1.00 63.03 91 ILE A CA 1
ATOM 760 C C . ILE A 1 91 ? 19.852 -9.389 1.014 1.00 63.03 91 ILE A C 1
ATOM 762 O O . ILE A 1 91 ? 20.656 -9.521 0.096 1.00 63.03 91 ILE A O 1
ATOM 766 N N . ILE A 1 92 ? 20.176 -9.645 2.286 1.00 66.38 92 ILE A N 1
ATOM 767 C CA . ILE A 1 92 ? 21.512 -10.106 2.694 1.00 66.38 92 ILE A CA 1
ATOM 768 C C . ILE A 1 92 ? 21.774 -11.539 2.209 1.00 66.38 92 ILE A C 1
ATOM 770 O O . ILE A 1 92 ? 22.889 -11.842 1.795 1.00 66.38 92 ILE A O 1
ATOM 774 N N . GLY A 1 93 ? 20.762 -12.408 2.256 1.00 63.84 93 GLY A N 1
ATOM 775 C CA . GLY A 1 93 ? 20.860 -13.804 1.828 1.00 63.84 93 GLY A CA 1
ATOM 776 C C . GLY A 1 93 ? 20.946 -13.975 0.312 1.00 63.84 93 GLY A C 1
ATOM 777 O O . GLY A 1 93 ? 21.542 -14.942 -0.150 1.00 63.84 93 GLY A O 1
ATOM 778 N N . TYR A 1 94 ? 20.409 -13.021 -0.456 1.00 62.03 94 TYR A N 1
ATOM 779 C CA . TYR A 1 94 ? 20.364 -13.077 -1.916 1.00 62.03 94 TYR A CA 1
ATOM 780 C C . TYR A 1 94 ? 20.755 -11.721 -2.540 1.00 62.03 94 TYR A C 1
ATOM 782 O O . TYR A 1 94 ? 19.900 -10.989 -3.049 1.00 62.03 94 TYR A O 1
ATOM 790 N N . PRO A 1 95 ? 22.054 -11.360 -2.528 1.00 63.34 95 PRO A N 1
ATOM 791 C CA . PRO A 1 95 ? 22.538 -10.099 -3.095 1.00 63.34 95 PRO A CA 1
ATOM 792 C C . PRO A 1 95 ? 22.551 -10.089 -4.632 1.00 63.34 95 PRO A C 1
ATOM 794 O O . PRO A 1 95 ? 22.484 -9.020 -5.240 1.00 63.34 95 PRO A O 1
ATOM 797 N N . GLU A 1 96 ? 22.620 -11.259 -5.276 1.00 61.00 96 GLU A N 1
ATOM 798 C CA . GLU A 1 96 ? 22.671 -11.368 -6.740 1.00 61.00 96 GLU A CA 1
ATOM 799 C C . GLU A 1 96 ? 21.433 -10.798 -7.446 1.00 61.00 96 GLU A C 1
ATOM 801 O O . GLU A 1 96 ? 21.611 -9.988 -8.362 1.00 61.00 96 GLU A O 1
ATOM 806 N N . PRO A 1 97 ? 20.192 -11.101 -7.008 1.00 58.53 97 PRO A N 1
ATOM 807 C CA . PRO A 1 97 ? 19.007 -10.429 -7.521 1.00 58.53 97 PRO A CA 1
ATOM 808 C C . PRO A 1 97 ? 19.119 -8.903 -7.475 1.00 58.53 97 PRO A C 1
ATOM 810 O O . PRO A 1 97 ? 18.799 -8.253 -8.459 1.00 58.53 97 PRO A O 1
ATOM 813 N N . LEU A 1 98 ? 19.629 -8.308 -6.388 1.00 57.78 98 LEU A N 1
ATOM 814 C CA . LEU A 1 98 ? 19.770 -6.847 -6.232 1.00 57.78 98 LEU A CA 1
ATOM 815 C C . LEU A 1 98 ? 20.807 -6.223 -7.156 1.00 57.78 98 LEU A C 1
ATOM 817 O O . LEU A 1 98 ? 20.557 -5.158 -7.720 1.00 57.78 98 LEU A O 1
ATOM 821 N N . LEU A 1 99 ? 21.954 -6.876 -7.329 1.00 62.66 99 LEU A N 1
ATOM 822 C CA . LEU A 1 99 ? 22.956 -6.468 -8.313 1.00 62.66 99 LEU A CA 1
ATOM 823 C C . LEU A 1 99 ? 22.372 -6.510 -9.725 1.00 62.66 99 LEU A C 1
ATOM 825 O O . LEU A 1 99 ? 22.536 -5.564 -10.500 1.00 62.66 99 LEU A O 1
ATOM 829 N N . TRP A 1 100 ? 21.621 -7.566 -10.028 1.00 60.62 100 TRP A N 1
ATOM 830 C CA . TRP A 1 100 ? 20.911 -7.704 -11.288 1.00 60.62 100 TRP A CA 1
ATOM 831 C C . TRP A 1 100 ? 19.826 -6.624 -11.461 1.00 60.62 100 TRP A C 1
ATOM 833 O O . TRP A 1 100 ? 19.804 -5.966 -12.498 1.00 60.62 100 TRP A O 1
ATOM 843 N N . TYR A 1 101 ? 19.011 -6.326 -10.439 1.00 56.88 101 TYR A N 1
ATOM 844 C CA . TYR A 1 101 ? 18.037 -5.221 -10.459 1.00 56.88 101 TYR A CA 1
ATOM 845 C C . TYR A 1 101 ? 18.693 -3.868 -10.684 1.00 56.88 101 TYR A C 1
ATOM 847 O O . TYR A 1 101 ? 18.178 -3.064 -11.453 1.00 56.88 101 TYR A O 1
ATOM 855 N N . SER A 1 102 ? 19.805 -3.596 -10.001 1.00 60.09 102 SER A N 1
ATOM 856 C CA . SER A 1 102 ? 20.539 -2.338 -10.136 1.00 60.09 102 SER A CA 1
ATOM 857 C C . SER A 1 102 ? 21.035 -2.156 -11.571 1.00 60.09 102 SER A C 1
ATOM 859 O O . SER A 1 102 ? 20.836 -1.101 -12.182 1.00 60.09 102 SER A O 1
ATOM 861 N N . LYS A 1 103 ? 21.582 -3.227 -12.159 1.00 68.31 103 LYS A N 1
ATOM 862 C CA . LYS A 1 103 ? 21.991 -3.254 -13.564 1.00 68.31 103 LYS A CA 1
ATOM 863 C C . LYS A 1 103 ? 20.801 -3.040 -14.507 1.00 68.31 103 LYS A C 1
ATOM 865 O O . LYS A 1 103 ? 20.857 -2.154 -15.354 1.00 68.31 103 LYS A O 1
ATOM 870 N N . MET A 1 104 ? 19.706 -3.776 -14.318 1.00 59.84 104 MET A N 1
ATOM 871 C CA . MET A 1 104 ? 18.497 -3.665 -15.146 1.00 59.84 104 MET A CA 1
ATOM 872 C C . MET A 1 104 ? 17.834 -2.287 -15.042 1.00 59.84 104 MET A C 1
ATOM 874 O O . MET A 1 104 ? 17.385 -1.736 -16.044 1.00 59.84 104 MET A O 1
ATOM 878 N N . ARG A 1 105 ? 17.799 -1.694 -13.844 1.00 61.22 105 ARG A N 1
ATOM 879 C CA . ARG A 1 105 ? 17.307 -0.330 -13.625 1.00 61.22 105 ARG A CA 1
ATOM 880 C C . ARG A 1 105 ? 18.143 0.681 -14.402 1.00 61.22 105 ARG A C 1
ATOM 882 O O . ARG A 1 105 ? 17.572 1.541 -15.060 1.00 61.22 105 ARG A O 1
ATOM 889 N N . THR A 1 106 ? 19.466 0.550 -14.350 1.00 69.31 106 THR A N 1
ATOM 890 C CA . THR A 1 106 ? 20.389 1.426 -15.084 1.00 69.31 106 THR A CA 1
ATOM 891 C C . THR A 1 106 ? 20.157 1.318 -16.592 1.00 69.31 106 THR A C 1
ATOM 893 O O . THR A 1 106 ? 20.032 2.331 -17.274 1.00 69.31 106 THR A O 1
ATOM 896 N N . GLU A 1 107 ? 20.022 0.096 -17.117 1.00 67.00 107 GLU A N 1
ATOM 897 C CA . GLU A 1 107 ? 19.694 -0.138 -18.529 1.00 67.00 107 GLU A CA 1
ATOM 898 C C . GLU A 1 107 ? 18.342 0.487 -18.915 1.00 67.00 107 GLU A C 1
ATOM 900 O O . GLU A 1 107 ? 18.214 1.097 -19.976 1.00 67.00 107 GLU A O 1
ATOM 905 N N . TRP A 1 108 ? 17.338 0.400 -18.040 1.00 61.31 108 TRP A N 1
ATOM 906 C CA . TRP A 1 108 ? 16.015 0.972 -18.285 1.00 61.31 108 TRP A CA 1
ATOM 907 C C . TRP A 1 108 ? 15.992 2.505 -18.230 1.00 61.31 108 TRP A C 1
ATOM 909 O O . TRP A 1 108 ? 15.355 3.143 -19.072 1.00 61.31 108 TRP A O 1
ATOM 919 N N . GLU A 1 109 ? 16.697 3.109 -17.274 1.00 68.56 109 GLU A N 1
ATOM 920 C CA . GLU A 1 109 ? 16.868 4.563 -17.190 1.00 68.56 109 GLU A CA 1
ATOM 921 C C . GLU A 1 109 ? 17.583 5.088 -18.443 1.00 68.56 109 GLU A C 1
ATOM 923 O O . GLU A 1 109 ? 17.115 6.051 -19.051 1.00 68.56 109 GLU A O 1
ATOM 928 N N . MET A 1 110 ? 18.630 4.397 -18.906 1.00 72.25 110 MET A N 1
ATOM 929 C CA . MET A 1 110 ? 19.332 4.724 -20.152 1.00 72.25 110 MET A CA 1
ATOM 930 C C . MET A 1 110 ? 18.420 4.642 -21.380 1.00 72.25 110 MET A C 1
ATOM 932 O O . MET A 1 110 ? 18.388 5.578 -22.178 1.00 72.25 110 MET A O 1
ATOM 936 N N . LEU A 1 111 ? 17.631 3.572 -21.517 1.00 63.75 111 LEU A N 1
ATOM 937 C CA . LEU A 1 111 ? 16.675 3.423 -22.621 1.00 63.75 111 LEU A CA 1
ATOM 938 C C . LEU A 1 111 ? 15.590 4.506 -22.595 1.00 63.75 111 LEU A C 1
ATOM 940 O O . LEU A 1 111 ? 15.220 5.049 -23.634 1.00 63.75 111 LEU A O 1
ATOM 944 N N . THR A 1 112 ? 15.091 4.850 -21.408 1.00 64.38 112 THR A N 1
ATOM 945 C CA . THR A 1 112 ? 14.087 5.909 -21.237 1.00 64.38 112 THR A CA 1
ATOM 946 C C . THR A 1 112 ? 14.658 7.272 -21.624 1.00 64.38 112 THR A C 1
ATOM 948 O O . THR A 1 112 ? 14.002 8.045 -22.326 1.00 64.38 112 THR A O 1
ATOM 951 N N . LEU A 1 113 ? 15.897 7.560 -21.215 1.00 72.00 113 LEU A N 1
ATOM 952 C CA . LEU A 1 113 ? 16.615 8.771 -21.606 1.00 72.00 113 LEU A CA 1
ATOM 953 C C . LEU A 1 113 ? 16.872 8.820 -23.115 1.00 72.00 113 LEU A C 1
ATOM 955 O O . LEU A 1 113 ? 16.676 9.874 -23.713 1.00 72.00 113 LEU A O 1
ATOM 959 N N . GLU A 1 114 ? 17.247 7.706 -23.748 1.00 73.25 114 GLU A N 1
ATOM 960 C CA . GLU A 1 114 ? 17.451 7.642 -25.200 1.00 73.25 114 GLU A CA 1
ATOM 961 C C . GLU A 1 114 ? 16.153 7.930 -25.965 1.00 73.25 114 GLU A C 1
ATOM 963 O O . GLU A 1 114 ? 16.143 8.749 -26.886 1.00 73.25 114 GLU A O 1
ATOM 968 N N . VAL A 1 115 ? 15.037 7.324 -25.547 1.00 65.81 115 VAL A N 1
ATOM 969 C CA . VAL A 1 115 ? 13.713 7.578 -26.135 1.00 65.81 115 VAL A CA 1
ATOM 970 C C . VAL A 1 115 ? 13.312 9.044 -25.968 1.00 65.81 115 VAL A C 1
ATOM 972 O O . VAL A 1 115 ? 12.851 9.666 -26.926 1.00 65.81 115 VAL A O 1
ATOM 975 N N . ASN A 1 116 ? 13.512 9.622 -24.783 1.00 67.38 116 ASN A N 1
ATOM 976 C CA . ASN A 1 116 ? 13.187 11.025 -24.528 1.00 67.38 116 ASN A CA 1
ATOM 977 C C . ASN A 1 116 ? 14.084 11.984 -25.327 1.00 67.38 116 ASN A C 1
ATOM 979 O O . ASN A 1 116 ? 13.582 12.954 -25.888 1.00 67.38 116 ASN A O 1
ATOM 983 N N . ASN A 1 117 ? 15.382 11.697 -25.445 1.00 75.19 117 ASN A N 1
ATOM 984 C CA . ASN A 1 117 ? 16.315 12.493 -26.244 1.00 75.19 117 ASN A CA 1
ATOM 985 C C . ASN A 1 117 ? 15.952 12.442 -27.737 1.00 75.19 117 ASN A C 1
ATOM 987 O O . ASN A 1 117 ? 15.842 13.482 -28.383 1.00 75.19 117 ASN A O 1
ATOM 991 N N . ARG A 1 118 ? 15.646 11.254 -28.276 1.00 66.50 118 ARG A N 1
ATOM 992 C CA . ARG A 1 118 ? 15.156 11.121 -29.657 1.00 66.50 118 ARG A CA 1
ATOM 993 C C . ARG A 1 118 ? 13.836 11.860 -29.867 1.00 66.50 118 ARG A C 1
ATOM 995 O O . ARG A 1 118 ? 13.701 12.567 -30.854 1.00 66.50 118 ARG A O 1
ATOM 1002 N N . ARG A 1 119 ? 12.886 11.784 -28.928 1.00 62.62 119 ARG A N 1
ATOM 1003 C CA . ARG A 1 119 ? 11.633 12.563 -28.997 1.00 62.62 119 ARG A CA 1
ATOM 1004 C C . ARG A 1 119 ? 11.880 14.068 -29.086 1.00 62.62 119 ARG A C 1
ATOM 1006 O O . ARG A 1 119 ? 11.215 14.732 -29.874 1.00 62.62 119 ARG A O 1
ATOM 1013 N N . LEU A 1 120 ? 12.839 14.588 -28.320 1.00 67.50 120 LEU A N 1
ATOM 1014 C CA . LEU A 1 120 ? 13.235 15.997 -28.381 1.00 67.50 120 LEU A CA 1
ATOM 1015 C C . LEU A 1 120 ? 13.882 16.355 -29.730 1.00 67.50 120 LEU A C 1
ATOM 1017 O O . LEU A 1 120 ? 13.603 17.420 -30.270 1.00 67.50 120 LEU A O 1
ATOM 1021 N N . GLN A 1 121 ? 14.681 15.456 -30.310 1.00 67.06 121 GLN A N 1
ATOM 1022 C CA . GLN A 1 121 ? 15.283 15.633 -31.640 1.00 67.06 121 GLN A CA 1
ATOM 1023 C C . GLN A 1 121 ? 14.259 15.528 -32.786 1.00 67.06 121 GLN A C 1
ATOM 1025 O O . GLN A 1 121 ? 14.429 16.154 -33.829 1.00 67.06 121 GLN A O 1
ATOM 1030 N N . CYS A 1 122 ? 13.183 14.761 -32.595 1.00 59.69 122 CYS A N 1
ATOM 1031 C CA . CYS A 1 122 ? 12.136 14.522 -33.590 1.00 59.69 122 CYS A CA 1
ATOM 1032 C C . CYS A 1 122 ? 10.988 15.544 -33.560 1.00 59.69 122 CYS A C 1
ATOM 1034 O O . CYS A 1 12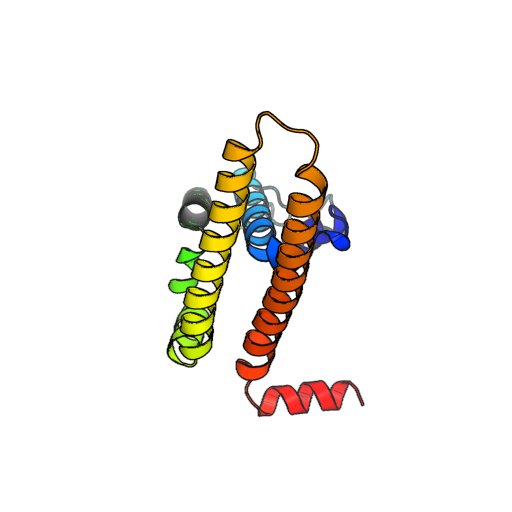2 ? 10.056 15.409 -34.358 1.00 59.69 122 CYS A O 1
ATOM 1036 N N . MET A 1 123 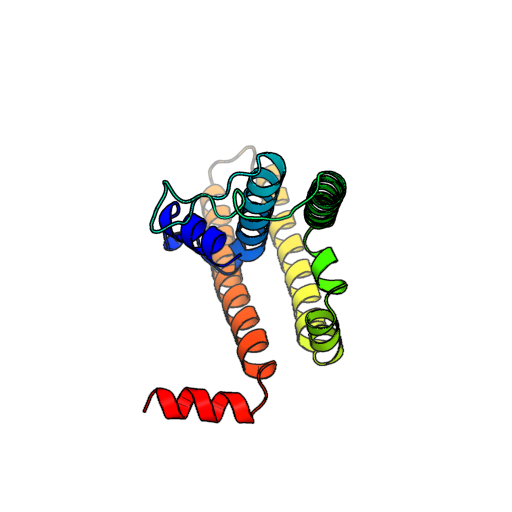? 11.029 16.565 -32.694 1.00 53.72 123 MET A N 1
ATOM 1037 C CA . MET A 1 123 ? 10.110 17.709 -32.752 1.00 53.72 123 MET A CA 1
ATOM 1038 C C . MET A 1 123 ? 10.345 18.522 -34.041 1.00 53.72 123 MET A C 1
ATOM 1040 O O . MET A 1 123 ? 10.957 19.584 -34.029 1.00 53.72 123 MET A O 1
ATOM 1044 N N . GLY A 1 124 ? 9.886 17.989 -35.177 1.00 54.16 124 GLY A N 1
ATOM 1045 C CA . GLY A 1 124 ? 10.020 18.609 -36.495 1.00 54.16 124 GLY A CA 1
ATOM 1046 C C . GLY A 1 124 ? 9.748 17.707 -37.707 1.00 54.16 124 GLY A C 1
ATOM 1047 O O . GLY A 1 124 ? 9.532 18.244 -38.788 1.00 54.16 124 GLY A O 1
ATOM 1048 N N . THR A 1 125 ? 9.717 16.369 -37.590 1.00 56.03 125 THR A N 1
ATOM 1049 C CA . THR A 1 125 ? 9.476 15.482 -38.754 1.00 56.03 125 THR A CA 1
ATOM 1050 C C . THR A 1 125 ? 8.619 14.251 -38.424 1.00 56.03 125 THR A C 1
ATOM 1052 O O . THR A 1 125 ? 8.876 13.506 -37.484 1.00 56.03 125 THR A O 1
ATOM 1055 N N . SER A 1 126 ? 7.581 14.016 -39.233 1.00 55.09 126 SER A N 1
ATOM 1056 C CA . SER A 1 126 ? 6.516 13.013 -39.036 1.00 55.09 126 SER A CA 1
ATOM 1057 C C . SER A 1 126 ? 6.924 11.555 -39.306 1.00 55.09 126 SER A C 1
ATOM 1059 O O . SER A 1 126 ? 6.165 10.641 -39.001 1.00 55.09 126 SER A O 1
ATOM 1061 N N . SER A 1 127 ? 8.121 11.310 -39.846 1.00 52.53 127 SER A N 1
ATOM 1062 C CA . SER A 1 127 ? 8.564 9.974 -40.274 1.00 52.53 127 SER A CA 1
ATOM 1063 C C . SER A 1 127 ? 9.115 9.084 -39.144 1.00 52.53 127 SER A C 1
ATOM 1065 O O . SER A 1 127 ? 9.250 7.882 -39.355 1.00 52.53 127 SER A O 1
ATOM 1067 N N . MET A 1 128 ? 9.431 9.625 -37.957 1.00 52.59 128 MET A N 1
ATOM 1068 C CA . MET A 1 128 ? 10.095 8.871 -36.868 1.00 52.59 128 MET A CA 1
ATOM 1069 C C . MET A 1 128 ? 9.169 8.419 -35.721 1.00 52.59 128 MET A C 1
ATOM 1071 O O . MET A 1 128 ? 9.622 7.753 -34.787 1.00 52.59 128 MET A O 1
ATOM 1075 N N . ALA A 1 129 ? 7.868 8.729 -35.784 1.00 51.06 129 ALA A N 1
ATOM 1076 C CA . ALA A 1 129 ? 6.891 8.345 -34.755 1.00 51.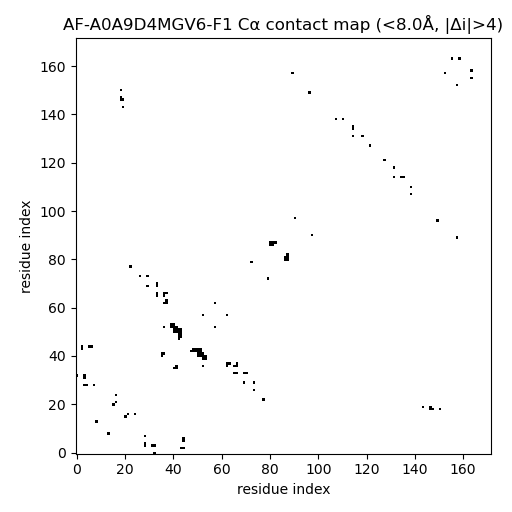06 129 ALA A CA 1
ATOM 1077 C C . ALA A 1 129 ? 6.684 6.815 -34.657 1.00 51.06 129 ALA A C 1
ATOM 1079 O O . ALA A 1 129 ? 6.529 6.265 -33.572 1.00 51.06 129 ALA A O 1
ATOM 1080 N N . ILE A 1 130 ? 6.767 6.108 -35.789 1.00 55.94 130 ILE A N 1
ATOM 1081 C CA . ILE A 1 130 ? 6.576 4.647 -35.864 1.00 55.94 130 ILE A CA 1
ATOM 1082 C C . ILE A 1 130 ? 7.758 3.897 -35.217 1.00 55.94 130 ILE A C 1
ATOM 1084 O O . ILE A 1 130 ? 7.590 2.870 -34.555 1.00 55.94 130 ILE A O 1
ATOM 1088 N N . GLU A 1 131 ? 8.973 4.428 -35.362 1.00 56.31 131 GLU A N 1
ATOM 1089 C CA . GLU A 1 131 ? 10.188 3.817 -34.814 1.00 56.31 131 GLU A CA 1
ATOM 1090 C C . GLU A 1 131 ? 10.268 3.983 -33.285 1.00 56.31 131 GLU A C 1
ATOM 1092 O O . GLU A 1 131 ? 10.674 3.064 -32.568 1.00 56.31 131 GLU A O 1
ATOM 1097 N N . THR A 1 132 ? 9.781 5.117 -32.768 1.00 55.97 132 THR A N 1
ATOM 1098 C CA . THR A 1 132 ? 9.685 5.381 -31.323 1.00 55.97 132 THR A CA 1
ATOM 1099 C C . THR A 1 132 ? 8.658 4.481 -30.629 1.00 55.97 132 THR A C 1
ATOM 1101 O O . THR A 1 132 ? 8.962 3.950 -29.559 1.00 55.97 132 THR A O 1
ATOM 1104 N N . ASP A 1 133 ? 7.504 4.213 -31.250 1.00 58.88 133 ASP A N 1
ATOM 1105 C CA . ASP A 1 133 ? 6.495 3.283 -30.712 1.00 58.88 133 ASP A CA 1
ATOM 1106 C C . ASP A 1 133 ? 6.981 1.825 -30.682 1.00 58.88 133 ASP A C 1
ATOM 1108 O O . ASP A 1 133 ? 6.717 1.087 -29.729 1.00 58.88 133 ASP A O 1
ATOM 1112 N N . THR A 1 134 ? 7.767 1.410 -31.678 1.00 65.00 134 THR A N 1
ATOM 1113 C CA . THR A 1 134 ? 8.325 0.047 -31.743 1.00 65.00 134 THR A CA 1
ATOM 1114 C C . THR A 1 134 ? 9.345 -0.203 -30.623 1.00 65.00 134 THR A C 1
ATOM 1116 O O . THR A 1 134 ? 9.393 -1.289 -30.033 1.00 65.00 134 THR A O 1
ATOM 1119 N N . ILE A 1 135 ? 10.151 0.809 -30.287 1.00 58.50 135 ILE A N 1
ATOM 1120 C CA . ILE A 1 135 ? 11.098 0.760 -29.163 1.00 58.50 135 ILE A CA 1
ATOM 1121 C C . ILE A 1 135 ? 10.339 0.752 -27.829 1.00 58.50 135 ILE A C 1
ATOM 1123 O O . ILE A 1 135 ? 10.643 -0.066 -26.961 1.00 58.50 135 ILE A O 1
ATOM 1127 N N . LEU A 1 136 ? 9.297 1.577 -27.688 1.00 55.62 136 LEU A N 1
ATOM 1128 C CA . LEU A 1 136 ? 8.424 1.608 -26.509 1.00 55.62 136 LEU A CA 1
ATOM 1129 C C . LEU A 1 136 ? 7.755 0.254 -26.239 1.00 55.62 136 LEU A C 1
ATOM 1131 O O . LEU A 1 136 ? 7.773 -0.215 -25.099 1.00 55.62 136 LEU A O 1
ATOM 1135 N N . GLN A 1 137 ? 7.245 -0.423 -27.271 1.00 62.69 137 GLN A N 1
ATOM 1136 C CA . GLN A 1 137 ? 6.672 -1.764 -27.125 1.00 62.69 137 GLN A CA 1
ATOM 1137 C C . GLN A 1 137 ? 7.710 -2.814 -26.715 1.00 62.69 137 GLN A C 1
ATOM 1139 O O . GLN A 1 137 ? 7.435 -3.634 -25.836 1.00 62.69 137 GLN A O 1
ATOM 1144 N N . LYS A 1 138 ? 8.924 -2.778 -27.284 1.00 62.75 138 LYS A N 1
ATOM 1145 C CA . LYS A 1 138 ? 10.025 -3.656 -26.847 1.00 62.75 138 LYS A CA 1
ATOM 1146 C C . LYS A 1 138 ? 10.397 -3.407 -25.382 1.00 62.75 138 LYS A C 1
ATOM 1148 O O . LYS A 1 138 ? 10.594 -4.367 -24.638 1.00 62.75 138 LYS A O 1
ATOM 1153 N N . CYS A 1 139 ? 10.431 -2.147 -24.952 1.00 52.34 139 CYS A N 1
ATOM 1154 C CA . CYS A 1 139 ? 10.702 -1.769 -23.565 1.00 52.34 139 CYS A CA 1
ATOM 1155 C C . CYS A 1 139 ? 9.591 -2.229 -22.605 1.00 52.34 139 CYS A C 1
ATOM 1157 O O . CYS A 1 139 ? 9.889 -2.749 -21.530 1.00 52.34 139 CYS A O 1
ATOM 1159 N N . MET A 1 140 ? 8.317 -2.095 -22.988 1.00 51.56 140 MET A N 1
ATOM 1160 C CA . MET A 1 140 ? 7.181 -2.555 -22.178 1.00 51.56 140 MET A CA 1
ATOM 1161 C C . MET A 1 140 ? 7.120 -4.080 -22.059 1.00 51.56 140 MET A C 1
ATOM 1163 O O . MET A 1 140 ? 6.894 -4.597 -20.966 1.00 51.56 140 MET A O 1
ATOM 1167 N N . LYS A 1 141 ? 7.384 -4.807 -23.151 1.00 63.41 141 LYS A N 1
ATOM 1168 C CA . LYS A 1 141 ? 7.443 -6.274 -23.145 1.00 63.41 141 LYS A CA 1
ATOM 1169 C C . LYS A 1 141 ? 8.528 -6.782 -22.192 1.00 63.41 141 LYS A C 1
ATOM 1171 O O . LYS A 1 141 ? 8.248 -7.601 -21.321 1.00 63.41 141 LYS A O 1
ATOM 1176 N N . ARG A 1 142 ? 9.731 -6.212 -22.287 1.00 56.19 142 ARG A N 1
ATOM 1177 C CA . ARG A 1 142 ? 10.871 -6.597 -21.446 1.00 56.19 142 ARG A CA 1
ATOM 1178 C C . ARG A 1 142 ? 10.650 -6.247 -19.972 1.00 56.19 142 ARG A C 1
ATOM 1180 O O . ARG A 1 142 ? 11.005 -7.031 -19.104 1.00 56.19 142 ARG A O 1
ATOM 1187 N N . ARG A 1 143 ? 9.981 -5.125 -19.673 1.00 48.25 143 ARG A N 1
ATOM 1188 C CA . ARG A 1 143 ? 9.553 -4.755 -18.310 1.00 48.25 143 ARG A CA 1
ATOM 1189 C C . ARG A 1 143 ? 8.605 -5.790 -17.687 1.00 48.25 143 ARG A C 1
ATOM 1191 O O . ARG A 1 143 ? 8.751 -6.088 -16.504 1.00 48.25 143 ARG A O 1
ATOM 1198 N N . ASN A 1 144 ? 7.650 -6.318 -18.451 1.00 52.97 144 ASN A N 1
ATOM 1199 C CA . ASN A 1 144 ? 6.698 -7.316 -17.950 1.00 52.97 144 ASN A CA 1
ATOM 1200 C C . ASN A 1 144 ? 7.358 -8.680 -17.718 1.00 52.97 144 ASN A C 1
ATOM 1202 O O . ASN A 1 144 ? 7.111 -9.296 -16.685 1.00 52.97 144 ASN A O 1
ATOM 1206 N N . GLU A 1 145 ? 8.237 -9.113 -18.625 1.00 56.25 145 GLU A N 1
ATOM 1207 C CA . GLU A 1 145 ? 9.040 -10.334 -18.458 1.00 56.25 145 GLU A CA 1
ATOM 1208 C C . GLU A 1 145 ? 9.932 -10.235 -17.205 1.00 56.25 145 GLU A C 1
ATOM 1210 O O . GLU A 1 145 ? 9.926 -11.129 -16.359 1.00 56.25 145 GLU A O 1
ATOM 1215 N N . ILE A 1 146 ? 10.599 -9.089 -17.017 1.00 51.66 146 ILE A N 1
ATOM 1216 C CA . ILE A 1 146 ? 11.453 -8.815 -15.854 1.00 51.66 146 ILE A CA 1
ATOM 1217 C C . ILE A 1 146 ? 10.639 -8.806 -14.558 1.00 51.66 146 ILE A C 1
ATOM 1219 O O . ILE A 1 146 ? 11.005 -9.490 -13.614 1.00 51.66 146 ILE A O 1
ATOM 1223 N N . GLY A 1 147 ? 9.527 -8.068 -14.486 1.00 47.69 147 GLY A N 1
ATOM 1224 C CA . GLY A 1 147 ? 8.749 -7.934 -13.248 1.00 47.69 147 GLY A CA 1
ATOM 1225 C C . GLY A 1 147 ? 8.115 -9.240 -12.746 1.00 47.69 147 GLY A C 1
ATOM 1226 O O . GLY A 1 147 ? 7.839 -9.353 -11.552 1.00 47.69 147 GLY A O 1
ATOM 1227 N N . ILE A 1 148 ? 7.872 -10.211 -13.632 1.00 51.03 148 ILE A N 1
ATOM 1228 C CA . ILE A 1 148 ? 7.301 -11.520 -13.284 1.00 51.03 148 ILE A CA 1
ATOM 1229 C C . ILE A 1 148 ? 8.382 -12.456 -12.735 1.00 51.03 148 ILE A C 1
ATOM 1231 O O . ILE A 1 148 ? 8.187 -13.045 -11.675 1.00 51.03 148 ILE A O 1
ATOM 1235 N N . GLU A 1 149 ? 9.541 -12.553 -13.390 1.00 47.38 149 GLU A N 1
ATOM 1236 C CA . GLU A 1 149 ? 10.612 -13.479 -12.982 1.00 47.38 149 GLU A CA 1
ATOM 1237 C C . GLU A 1 149 ? 11.257 -13.098 -11.637 1.00 47.38 149 GLU A C 1
ATOM 1239 O O . GLU A 1 149 ? 11.637 -13.934 -10.821 1.00 47.38 149 GLU A O 1
ATOM 1244 N N . VAL A 1 150 ? 11.275 -11.802 -11.377 1.00 44.66 150 VAL A N 1
ATOM 1245 C CA . VAL A 1 150 ? 11.656 -11.125 -10.138 1.00 44.66 150 VAL A CA 1
ATOM 1246 C C . VAL A 1 150 ? 10.821 -11.559 -8.939 1.00 44.66 150 VAL A C 1
ATOM 1248 O O . VAL A 1 150 ? 11.359 -12.003 -7.923 1.00 44.66 150 VAL A O 1
ATOM 1251 N N . LEU A 1 151 ? 9.496 -11.454 -9.062 1.00 44.81 151 LEU A N 1
ATOM 1252 C CA . LEU A 1 151 ? 8.582 -11.877 -8.009 1.00 44.81 151 LEU A CA 1
ATOM 1253 C C . LEU A 1 151 ? 8.610 -13.395 -7.860 1.00 44.81 151 LEU A C 1
ATOM 1255 O O . LEU A 1 151 ? 8.572 -13.887 -6.739 1.00 44.81 151 LEU A O 1
ATOM 1259 N N . TRP A 1 152 ? 8.747 -14.124 -8.969 1.00 45.47 152 TRP A N 1
ATOM 1260 C CA . TRP A 1 152 ? 8.845 -15.580 -8.988 1.00 45.47 152 TRP A CA 1
ATOM 1261 C C . TRP A 1 152 ? 10.058 -16.095 -8.199 1.00 45.47 152 TRP A C 1
ATOM 1263 O O . TRP A 1 152 ? 9.895 -16.944 -7.325 1.00 45.47 152 TRP A O 1
ATOM 1273 N N . ARG A 1 153 ? 11.258 -15.534 -8.417 1.00 44.56 153 ARG A N 1
ATOM 1274 C CA . ARG A 1 153 ? 12.472 -15.930 -7.675 1.00 44.56 153 ARG A CA 1
ATOM 1275 C C . ARG A 1 153 ? 12.429 -15.518 -6.210 1.00 44.56 153 ARG A C 1
ATOM 1277 O O . ARG A 1 153 ? 12.752 -16.323 -5.346 1.00 44.56 153 ARG A O 1
ATOM 1284 N N . MET A 1 154 ? 11.943 -14.314 -5.903 1.00 46.38 154 MET A N 1
ATOM 1285 C CA . MET A 1 154 ? 11.783 -13.886 -4.508 1.00 46.38 154 MET A CA 1
ATOM 1286 C C . MET A 1 154 ? 10.771 -14.745 -3.730 1.00 46.38 154 MET A C 1
ATOM 1288 O O . MET A 1 154 ? 10.925 -14.910 -2.522 1.00 46.38 154 MET A O 1
ATOM 1292 N N . PHE A 1 155 ? 9.751 -15.293 -4.401 1.00 45.06 155 PHE A N 1
ATOM 1293 C CA . PHE A 1 155 ? 8.703 -16.104 -3.773 1.00 45.06 155 PHE A CA 1
ATOM 1294 C C . PHE A 1 155 ? 9.092 -17.588 -3.640 1.00 45.06 155 PHE A C 1
ATOM 1296 O O . PHE A 1 155 ? 8.814 -18.203 -2.609 1.00 45.06 155 PHE A O 1
ATOM 1303 N N . LEU A 1 156 ? 9.774 -18.160 -4.639 1.00 46.81 156 LEU A N 1
ATOM 1304 C CA . LEU A 1 156 ? 10.191 -19.567 -4.627 1.00 46.81 156 LEU A CA 1
ATOM 1305 C C . LEU A 1 156 ? 11.507 -19.813 -3.884 1.00 46.81 156 LEU A C 1
ATOM 1307 O O . LEU A 1 156 ? 11.614 -20.807 -3.180 1.00 46.81 156 LEU A O 1
ATOM 1311 N N . GLU A 1 157 ? 12.493 -18.921 -3.980 1.00 47.03 157 GLU A N 1
ATOM 1312 C CA . GLU A 1 157 ? 13.811 -19.123 -3.348 1.00 47.03 157 GLU A CA 1
ATOM 1313 C C . GLU A 1 157 ? 13.866 -18.574 -1.907 1.00 47.03 157 GLU A C 1
ATOM 1315 O O . GLU A 1 157 ? 14.761 -18.909 -1.128 1.00 47.03 157 GLU A O 1
ATOM 1320 N N . GLY A 1 158 ? 12.882 -17.748 -1.525 1.00 41.44 158 GLY A N 1
ATOM 1321 C CA . GLY A 1 158 ? 12.665 -17.279 -0.152 1.00 41.44 158 GLY A CA 1
ATOM 1322 C C . GLY A 1 158 ? 11.820 -18.221 0.717 1.00 41.44 158 GLY A C 1
ATOM 1323 O O . GLY A 1 158 ? 11.721 -18.009 1.926 1.00 41.44 158 GLY A O 1
ATOM 1324 N N . SER A 1 159 ? 11.222 -19.253 0.120 1.00 41.03 159 SER A N 1
ATOM 1325 C CA . SER A 1 159 ? 10.508 -20.316 0.829 1.00 41.03 159 SER A CA 1
ATOM 1326 C C . SER A 1 159 ? 11.490 -21.453 1.090 1.00 41.03 159 SER A C 1
ATOM 1328 O O . SER A 1 159 ? 12.207 -21.866 0.179 1.00 41.03 159 SER A O 1
ATOM 1330 N N . SER A 1 160 ? 11.580 -21.953 2.326 1.00 42.22 160 SER A N 1
ATOM 1331 C CA . SER A 1 160 ? 12.462 -23.091 2.593 1.00 42.22 160 SER A CA 1
ATOM 1332 C C . SER A 1 160 ? 12.041 -24.265 1.701 1.00 42.22 160 SER A C 1
ATOM 1334 O O . SER A 1 160 ? 10.853 -24.450 1.441 1.00 42.22 160 SER A O 1
ATOM 1336 N N . VAL A 1 161 ? 12.991 -25.081 1.238 1.00 40.03 161 VAL A N 1
ATOM 1337 C CA . VAL A 1 161 ? 12.723 -26.272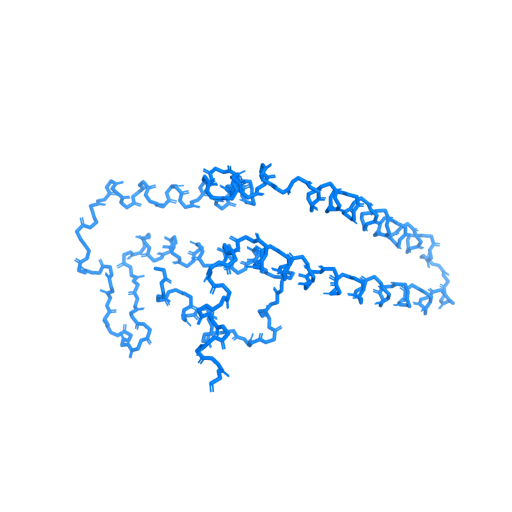 0.400 1.00 40.03 161 VAL A CA 1
ATOM 1338 C C . VAL A 1 161 ? 11.667 -27.207 1.032 1.00 40.03 161 VAL A C 1
ATOM 1340 O O . VAL A 1 161 ? 10.997 -27.960 0.328 1.00 40.03 161 VAL A O 1
ATOM 1343 N N . ASN A 1 162 ? 11.442 -27.107 2.347 1.00 40.69 162 ASN A N 1
ATOM 1344 C CA . ASN A 1 162 ? 10.400 -27.842 3.061 1.00 40.69 162 ASN A CA 1
ATOM 1345 C C . ASN A 1 162 ? 8.977 -27.292 2.843 1.00 40.69 162 ASN A C 1
ATOM 1347 O O . ASN A 1 162 ? 8.031 -28.075 2.871 1.00 40.69 162 ASN A O 1
ATOM 1351 N N . ASP A 1 163 ? 8.801 -25.997 2.573 1.00 38.91 163 ASP A N 1
ATOM 1352 C CA . ASP A 1 163 ? 7.481 -25.380 2.369 1.00 38.91 163 ASP A CA 1
ATOM 1353 C C . ASP A 1 163 ? 6.924 -25.650 0.959 1.00 38.91 163 ASP A C 1
ATOM 1355 O O . ASP A 1 163 ? 5.711 -25.766 0.768 1.00 38.91 163 ASP A O 1
ATOM 1359 N N . ILE A 1 164 ? 7.809 -25.837 -0.026 1.00 40.12 164 ILE A N 1
ATOM 1360 C CA . ILE A 1 164 ? 7.442 -26.141 -1.420 1.00 40.12 164 ILE A CA 1
ATOM 1361 C C . ILE A 1 164 ? 6.878 -27.563 -1.539 1.00 40.12 164 ILE A C 1
ATOM 1363 O O . ILE A 1 164 ? 5.877 -27.773 -2.223 1.00 40.12 164 ILE A O 1
ATOM 1367 N N . ASN A 1 165 ? 7.444 -28.532 -0.812 1.00 34.69 165 ASN A N 1
ATOM 1368 C CA . ASN A 1 165 ? 6.921 -29.902 -0.799 1.00 34.69 165 ASN A CA 1
ATOM 1369 C C . ASN A 1 165 ? 5.526 -29.990 -0.161 1.00 34.69 165 ASN A C 1
ATOM 1371 O O . ASN A 1 165 ? 4.716 -30.811 -0.583 1.00 34.69 165 ASN A O 1
ATOM 1375 N N . VAL A 1 166 ? 5.210 -29.119 0.803 1.00 38.59 166 VAL A N 1
ATOM 1376 C CA . VAL A 1 166 ? 3.876 -29.066 1.422 1.00 38.59 166 VAL A CA 1
ATOM 1377 C C . VAL A 1 166 ? 2.849 -28.428 0.480 1.00 38.59 166 VAL A C 1
ATOM 1379 O O . VAL A 1 166 ? 1.718 -28.900 0.413 1.00 38.59 166 VAL A O 1
ATOM 1382 N N . GLN A 1 167 ? 3.224 -27.409 -0.300 1.00 34.88 167 GLN A N 1
ATOM 1383 C CA . GLN A 1 167 ? 2.302 -26.778 -1.256 1.00 34.88 167 GLN A CA 1
ATOM 1384 C C . GLN A 1 167 ? 2.060 -27.622 -2.515 1.00 34.88 167 GLN A C 1
ATOM 1386 O O . GLN A 1 167 ? 0.940 -27.644 -3.020 1.00 34.88 167 GLN A O 1
ATOM 1391 N N . VAL A 1 168 ? 3.061 -28.369 -2.991 1.00 35.56 168 VAL A N 1
ATOM 1392 C CA . VAL A 1 168 ? 2.899 -29.296 -4.127 1.00 35.56 168 VAL A CA 1
ATOM 1393 C C . VAL A 1 168 ? 2.106 -30.549 -3.719 1.00 35.56 168 VAL A C 1
ATOM 1395 O O . VAL A 1 168 ? 1.308 -31.047 -4.509 1.00 35.56 168 VAL A O 1
ATOM 1398 N N . ALA A 1 169 ? 2.215 -31.000 -2.464 1.00 32.03 169 ALA A N 1
ATOM 1399 C CA . ALA A 1 169 ? 1.411 -32.108 -1.936 1.00 32.03 169 ALA A CA 1
ATOM 1400 C C . ALA A 1 169 ? -0.059 -31.739 -1.647 1.00 32.03 169 ALA A C 1
ATOM 1402 O O . ALA A 1 169 ? -0.878 -32.633 -1.482 1.00 32.03 169 ALA A O 1
ATOM 1403 N N . MET A 1 170 ? -0.414 -30.449 -1.592 1.00 31.67 170 MET A N 1
ATOM 1404 C CA . MET A 1 170 ? -1.811 -29.997 -1.458 1.00 31.67 170 MET A CA 1
ATOM 1405 C C . MET A 1 170 ? -2.504 -29.728 -2.803 1.00 31.67 170 MET A C 1
ATOM 1407 O O . MET A 1 170 ? -3.692 -29.413 -2.827 1.00 31.67 170 MET A O 1
ATOM 1411 N N . LEU A 1 171 ? -1.767 -29.827 -3.913 1.00 34.50 171 LEU A N 1
ATOM 1412 C CA . LEU A 1 171 ? -2.269 -29.647 -5.281 1.00 34.50 171 LEU A CA 1
ATOM 1413 C C . LEU A 1 171 ? -2.201 -30.938 -6.121 1.00 34.50 171 LEU A C 1
ATOM 1415 O O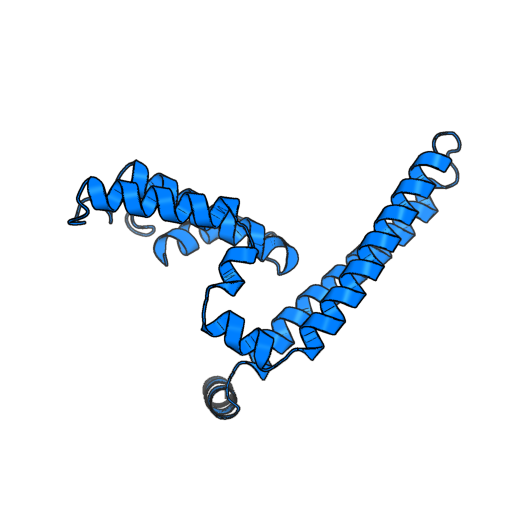 . LEU A 1 171 ? -2.472 -30.889 -7.321 1.00 34.50 171 LEU A O 1
ATOM 1419 N N . SER A 1 172 ? -1.862 -32.073 -5.500 1.00 31.19 172 SER A N 1
ATOM 1420 C CA . SER A 1 172 ? -2.043 -33.430 -6.048 1.00 31.19 172 SER A CA 1
ATOM 1421 C C . SER A 1 172 ? -3.091 -34.190 -5.243 1.00 31.19 172 SER A C 1
ATOM 1423 O O . SER A 1 172 ? -3.728 -35.082 -5.846 1.00 31.19 172 SER A O 1
#

Solvent-accessible surface area (backbone atoms only — not comparable to full-atom values): 9870 Å² total; per-residue (Å²): 107,74,57,53,56,50,51,53,59,70,78,41,64,72,87,68,72,43,68,92,36,47,70,56,53,51,49,52,48,49,48,54,50,38,52,21,56,74,70,47,47,38,58,34,75,92,43,64,87,46,43,67,40,69,79,46,89,71,46,73,68,55,44,53,51,52,42,48,52,49,49,53,45,58,76,52,40,79,61,48,50,62,73,38,64,70,52,38,47,50,46,71,76,44,50,63,64,53,57,48,48,53,51,51,49,53,54,49,52,50,52,52,50,51,52,50,52,49,53,64,73,44,76,83,56,88,84,54,58,67,60,54,51,54,50,51,51,53,52,52,53,51,50,53,57,50,44,49,56,53,53,49,50,58,59,59,73,70,41,57,80,70,56,53,56,54,55,55,63,74,75,110

InterPro domains:
  IPR046906 Mab-21-like, HhH/H2TH-like domain [PF20266] (1-62)

Foldseek 3Di:
DVQLVVVVPVVDDPVCDDLVCVLVVVLSSLVVVLVCLVVLADARNVGRVDGPSVPDPQDPVNSVVSSVVSVVPNVCGPVNLCVVPLSVVLCVVCVPLVVVVVVVVVVLVVLVVVLVVVVVVCPPDDPCPVVSVVSVVVSVVVVRVVSVVSVVCSVVVSDPPVVVVVVVVVVD

Organism: Dreissena polymorpha (NCBI:txid45954)

Nearest PDB structures (foldseek):
  4jlz-assembly1_A  TM=8.568E-01  e=2.748E-01  Sus scrofa
  7kxs-assembly1_B  TM=8.473E-01  e=2.905E-01  Mus musculus
  6o47-assembly1_A  TM=8.111E-01  e=2.905E-01  Homo sapiens
  8shz-assembly1_A  TM=8.480E-01  e=4.055E-01  Homo sapiens
  3q0k-assembly1_B  TM=2.846E-01  e=9.106E+00  Homo sapiens

Secondary structure (DSSP, 8-state):
-HHHHHHHHHHS-GGG-SGGGHHHHHHHHHHHHHHHHHHT--EETTEEEEETTTT----HHHHHHHHHHHHHHHHHGGGGGGGSHHHHHHHHH-HHHHHHHHHHHHHHHHHHHHHHHHHHHTTT-GGGHHHHHHHHHHHHHHHHHHHHHHHHHHHHSSS-HHHHHHHHHT--

Radius of gyration: 21.67 Å; Cα contacts (8 Å, |Δi|>4): 76; chains: 1; bounding box: 46×52×63 Å

Mean predicted aligned error: 15.38 Å

Sequence (172 aa):
MKNIVLWLAENNQSSFFHSGSLFHWLHEGLDILRTAISTRQLHYYMIPERNLLAESELNTEQQLLWVRTITEMMEEGPRVLLRLNKFRQAIIGYPEPLLWYSKMRTEWEMLTLEVNNRRLQCMGTSSMAIETDTILQKCMKRRNEIGIEVLWRMFLEGSSVNDINVQVAMLS